Protein AF-A0A2G9UHE8-F1 (afdb_monomer)

Radius of gyration: 29.66 Å; Cα contacts (8 Å, |Δi|>4): 14; chains: 1; bounding box: 78×60×60 Å

Solvent-accessible surface area (backbone atoms only — not comparable to full-atom values): 7831 Å² total; per-residue (Å²): 132,55,73,68,54,53,52,51,51,51,50,52,55,50,51,55,51,51,54,52,62,67,70,52,88,79,79,58,67,70,57,56,49,51,52,53,50,48,56,50,63,73,47,44,82,74,34,47,89,79,67,44,60,98,42,69,87,73,35,92,83,46,79,76,80,72,72,77,72,83,84,81,82,96,82,82,78,79,73,81,81,73,81,83,82,82,79,79,64,69,71,69,57,61,69,74,75,73,68,82,60,76,82,65,67,76,77,73,80,83,82,90,81,134

pLDDT: mean 71.13, std 25.86, range [36.25, 98.31]

InterPro domains:
  IPR001770 G-protein, gamma subunit [PTHR13809] (2-65)
  IPR015898 G-protein, gamma subunit-like domain [PF00631] (6-64)
  IPR015898 G-protein, gamma subunit-like domain [PS50058] (4-65)
  IPR015898 G-protein, gamma subunit-like domain [SM00224] (8-70)
  IPR015898 G-protein, gamma subunit-like domain [SM01224] (5-80)
  IPR015898 G-protein, gamma subunit-like domain [cd00068] (8-65)
  IPR036284 G-protein gamma-like domain superfamily [G3DSA:4.10.260.10] (1-68)
  IPR036284 G-protein gamma-like domain superfamily [SSF48670] (5-64)

Foldseek 3Di:
DDPVVVVVVVVVVVVVVVVVVVPDDDDPPVVVVVVVVVVCVVCQVVPCVNVNDPDLVRPPPRPDPPPPPDDDDDPPDPPPPPDPPPDVPVPVVVVVVPDPDPVVVVPPPPDDDD

Nearest PDB structures (foldseek):
  3uzs-assembly1_G  TM=8.543E-01  e=5.813E-02  Bos taurus

Structure (mmCIF, N/CA/C/O backbone):
data_AF-A0A2G9UHE8-F1
#
_entry.id   AF-A0A2G9UHE8-F1
#
loop_
_atom_site.group_PDB
_atom_site.id
_atom_site.type_symbol
_atom_site.label_atom_id
_atom_site.label_alt_id
_atom_site.label_comp_id
_atom_site.label_asym_id
_atom_site.label_entity_id
_atom_site.label_seq_id
_atom_site.pdbx_PDB_ins_code
_atom_site.Cartn_x
_atom_site.Cartn_y
_atom_site.Cartn_z
_atom_site.occupancy
_atom_site.B_iso_or_equiv
_atom_site.auth_seq_id
_atom_site.auth_comp_id
_atom_site.auth_asym_id
_atom_site.auth_atom_id
_atom_site.pdbx_PDB_model_num
ATOM 1 N N . MET A 1 1 ? -8.698 20.147 37.692 1.00 59.88 1 MET A N 1
ATOM 2 C CA . MET A 1 1 ? -9.488 19.008 37.183 1.00 59.88 1 MET A CA 1
ATOM 3 C C . MET A 1 1 ? -9.025 17.755 37.891 1.00 59.88 1 MET A C 1
ATOM 5 O O . MET A 1 1 ? -7.822 17.536 37.972 1.00 59.88 1 MET A O 1
ATOM 9 N N . SER A 1 2 ? -9.951 16.981 38.446 1.00 85.00 2 SER A N 1
ATOM 10 C CA . SER A 1 2 ? -9.647 15.701 39.093 1.00 85.00 2 SER A CA 1
ATOM 11 C C . SER A 1 2 ? -9.113 14.696 38.064 1.00 85.00 2 SER A C 1
ATOM 13 O O . SER A 1 2 ? -9.520 14.719 36.902 1.00 85.00 2 SER A O 1
ATOM 15 N N . SER A 1 3 ? -8.234 13.779 38.480 1.00 89.94 3 SER A N 1
ATOM 16 C CA . SER A 1 3 ? -7.723 12.695 37.620 1.00 89.94 3 SER A CA 1
ATOM 17 C C . SER A 1 3 ? -8.863 11.904 36.953 1.00 89.94 3 SER A C 1
ATOM 19 O O . SER A 1 3 ? -8.795 11.556 35.773 1.00 89.94 3 SER 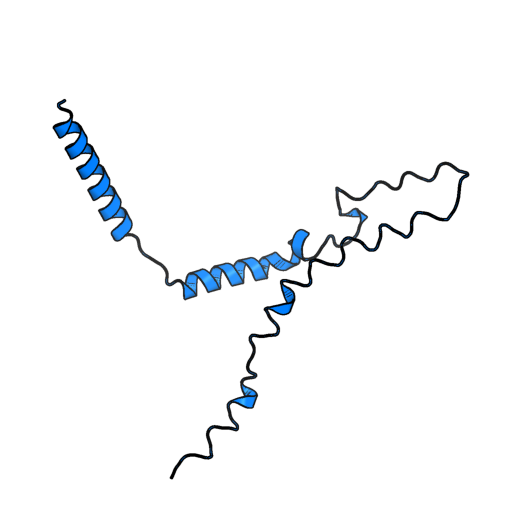A O 1
ATOM 21 N N . ARG A 1 4 ? -9.984 11.729 37.667 1.00 91.06 4 ARG A N 1
ATOM 22 C CA . ARG A 1 4 ? -11.203 11.108 37.133 1.00 91.06 4 ARG A CA 1
ATOM 23 C C . ARG A 1 4 ? -11.839 11.922 36.003 1.00 91.06 4 ARG A C 1
ATOM 25 O O . ARG A 1 4 ? -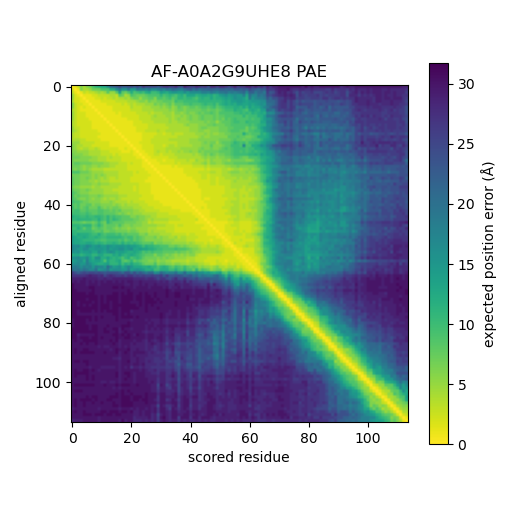12.315 11.343 35.033 1.00 91.06 4 ARG A O 1
ATOM 32 N N . GLU A 1 5 ? -11.846 13.249 36.104 1.00 92.06 5 GLU A N 1
ATOM 33 C CA . GLU A 1 5 ? -12.389 14.127 35.059 1.00 92.06 5 GLU A CA 1
ATOM 34 C C . GLU A 1 5 ? -11.532 14.062 33.794 1.00 92.06 5 GLU A C 1
ATOM 36 O O . GLU A 1 5 ? -12.072 13.961 32.696 1.00 92.06 5 GLU A O 1
ATOM 41 N N . GLN A 1 6 ? -10.204 14.035 33.938 1.00 93.62 6 GLN A N 1
ATOM 42 C CA . GLN A 1 6 ? -9.276 13.897 32.812 1.00 93.62 6 GLN A CA 1
ATOM 43 C C . GLN A 1 6 ? -9.462 12.561 32.080 1.00 93.62 6 GLN A C 1
ATOM 45 O O . GLN A 1 6 ? -9.556 12.542 30.853 1.00 93.62 6 GLN A O 1
ATOM 50 N N . AL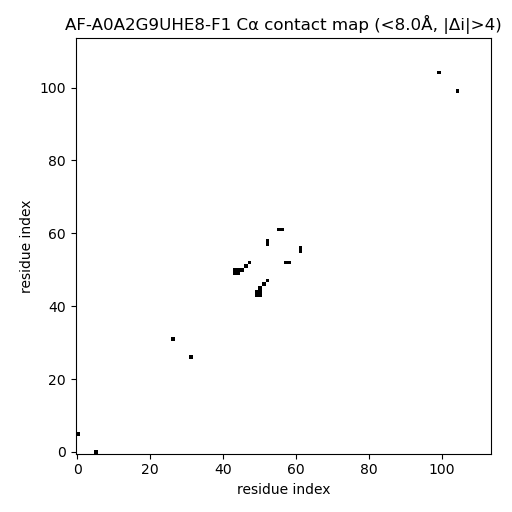A A 1 7 ? -9.600 11.456 32.821 1.00 95.06 7 ALA A N 1
ATOM 51 C CA . ALA A 1 7 ? -9.866 10.139 32.244 1.00 95.06 7 ALA A CA 1
ATOM 52 C C . ALA A 1 7 ? -11.188 10.106 31.454 1.00 95.06 7 ALA A C 1
ATOM 54 O O . ALA A 1 7 ? -11.243 9.577 30.343 1.00 95.06 7 ALA A O 1
ATOM 55 N N . VAL A 1 8 ? -12.245 10.730 31.986 1.00 96.19 8 VAL A N 1
ATOM 56 C CA . VAL A 1 8 ? -13.545 10.827 31.303 1.00 96.19 8 VAL A CA 1
ATOM 57 C C . VAL A 1 8 ? -13.448 11.660 30.024 1.00 96.19 8 VAL A C 1
ATOM 59 O O . VAL A 1 8 ? -14.019 11.275 29.003 1.00 96.19 8 VAL A O 1
ATOM 62 N N . GLN A 1 9 ? -12.725 12.783 30.043 1.00 96.06 9 GLN A N 1
ATOM 63 C CA . GLN A 1 9 ? -12.546 13.609 28.844 1.00 96.06 9 GLN A CA 1
ATOM 64 C C . GLN A 1 9 ? -11.751 12.881 27.759 1.00 96.06 9 GLN A C 1
ATOM 66 O O . GLN A 1 9 ? -12.125 12.923 26.586 1.00 96.06 9 GLN A O 1
ATOM 71 N N . GLN A 1 10 ? -10.709 12.147 28.147 1.00 95.94 10 GLN A N 1
ATOM 72 C CA . GLN A 1 10 ? -9.949 11.330 27.210 1.00 95.94 10 GLN A CA 1
ATOM 73 C C . GLN A 1 10 ? -10.819 10.230 26.585 1.00 95.94 10 GLN A C 1
ATOM 75 O O . GLN A 1 10 ? -10.800 10.054 25.368 1.00 95.94 10 GLN A O 1
ATOM 80 N N . ALA A 1 11 ? -11.636 9.542 27.388 1.00 96.94 11 ALA A N 1
ATOM 81 C CA . ALA A 1 11 ? -12.548 8.513 26.892 1.00 96.94 11 ALA A CA 1
ATOM 82 C C . ALA A 1 11 ? -13.564 9.075 25.885 1.00 96.94 11 ALA A C 1
ATOM 84 O O . ALA A 1 11 ? -13.786 8.476 24.833 1.00 96.94 11 ALA A O 1
ATOM 85 N N . LYS A 1 12 ? -14.136 10.256 26.157 1.00 97.56 12 LYS A N 1
ATOM 86 C CA . LYS A 1 12 ? -15.034 10.945 25.215 1.00 97.56 12 LYS A CA 1
ATOM 87 C C . LYS A 1 12 ? -14.338 11.240 23.889 1.00 97.56 12 LYS A C 1
ATOM 89 O O . LYS A 1 12 ? -14.889 10.933 22.837 1.00 97.56 12 LYS A O 1
ATOM 94 N N . LYS A 1 13 ? -13.111 11.769 23.934 1.00 97.62 13 LYS A N 1
ATOM 95 C CA . LYS A 1 13 ? -12.317 12.051 22.730 1.00 97.62 13 LYS A CA 1
ATOM 96 C C . LYS A 1 13 ? -12.077 10.788 21.897 1.00 97.62 13 LYS A C 1
ATOM 98 O O . LYS A 1 13 ? -12.239 10.823 20.681 1.00 97.62 13 LYS A O 1
ATOM 103 N N . THR A 1 14 ? -11.728 9.678 22.544 1.00 98.06 14 THR A N 1
ATOM 104 C CA . THR A 1 14 ? -11.540 8.388 21.866 1.00 98.06 14 THR A CA 1
ATOM 105 C C . THR A 1 14 ? -12.837 7.883 21.237 1.00 98.06 14 THR A C 1
ATOM 107 O O . THR A 1 14 ? -12.825 7.450 20.092 1.00 98.06 14 THR A O 1
ATOM 110 N N . ILE A 1 15 ? -13.972 7.979 21.935 1.00 98.19 15 ILE A N 1
ATOM 111 C CA . ILE A 1 15 ? -15.273 7.557 21.391 1.00 98.19 15 ILE A CA 1
ATOM 112 C C . ILE A 1 15 ? -15.621 8.340 20.124 1.00 98.19 15 ILE A C 1
ATOM 114 O O . ILE A 1 15 ? -16.044 7.740 19.135 1.00 98.19 15 ILE A O 1
ATOM 118 N N . GLU A 1 16 ? -15.432 9.659 20.135 1.00 97.88 16 GLU A N 1
ATOM 119 C CA . GLU A 1 16 ? -15.711 10.493 18.963 1.00 97.88 16 GLU A CA 1
ATOM 120 C C . GLU A 1 16 ? -14.804 10.139 17.776 1.00 97.88 16 GLU A C 1
ATOM 122 O O . GLU A 1 16 ? -15.285 10.015 16.649 1.00 97.88 16 GLU A O 1
ATOM 127 N N . GLN A 1 17 ? -13.519 9.865 18.020 1.00 98.19 17 GLN A N 1
ATOM 128 C CA . GLN A 1 17 ? -12.604 9.405 16.972 1.00 98.19 17 GLN A CA 1
ATOM 129 C C . GLN A 1 17 ? -13.018 8.035 16.402 1.00 98.19 17 GLN A C 1
ATOM 131 O O . GLN A 1 17 ? -13.120 7.892 15.183 1.00 98.19 17 GLN A O 1
ATOM 136 N N . LEU A 1 18 ? -13.360 7.060 17.249 1.00 98.25 18 LEU A N 1
ATOM 137 C CA . LEU A 1 18 ? -13.807 5.734 16.806 1.00 98.25 18 LEU A CA 1
ATOM 138 C C . LEU A 1 18 ? -15.123 5.791 16.019 1.00 98.25 18 LEU A C 1
ATOM 140 O O . LEU A 1 18 ? -15.310 5.042 15.059 1.00 98.25 18 LEU A O 1
ATOM 144 N N . ARG A 1 19 ? -16.044 6.686 16.397 1.00 98.12 19 ARG A N 1
ATOM 145 C CA . ARG A 1 19 ? -17.277 6.941 15.634 1.00 98.12 19 ARG A CA 1
ATOM 146 C C . ARG A 1 19 ? -16.959 7.461 14.234 1.00 98.12 19 ARG A C 1
ATOM 148 O O . ARG A 1 19 ? -17.568 6.993 13.272 1.00 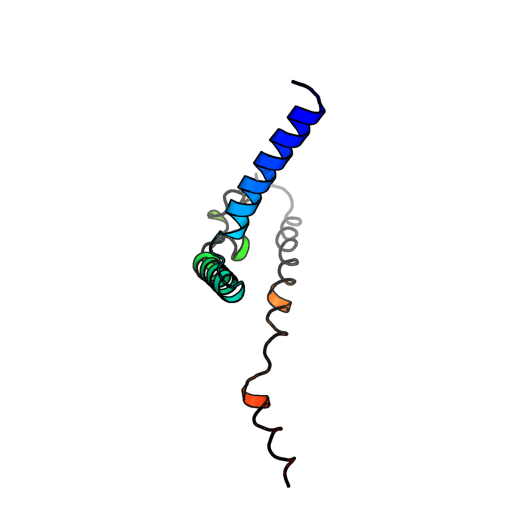98.12 19 ARG A O 1
ATOM 155 N N . GLY A 1 20 ? -15.986 8.365 14.117 1.00 97.56 20 GLY A N 1
ATOM 156 C CA . GLY A 1 20 ? -15.474 8.840 12.832 1.00 97.56 20 GLY A CA 1
ATOM 157 C C . GLY A 1 20 ? -14.902 7.708 11.974 1.00 97.56 20 GLY A C 1
ATOM 158 O O . GLY A 1 20 ? -15.344 7.508 10.843 1.00 97.56 20 GLY A O 1
ATOM 159 N N . GLU A 1 21 ? -13.987 6.908 12.525 1.00 97.12 21 GLU A N 1
ATOM 160 C CA . GLU A 1 21 ? -13.328 5.808 11.801 1.00 97.12 21 GLU A CA 1
ATOM 161 C C . GLU A 1 21 ? -14.282 4.683 11.396 1.00 97.12 21 GLU A C 1
ATOM 163 O O . GLU A 1 21 ? -14.171 4.089 10.316 1.00 97.12 21 GLU A O 1
ATOM 168 N N . ARG A 1 22 ? -15.270 4.384 12.245 1.00 97.00 22 ARG A N 1
ATOM 169 C CA . ARG A 1 22 ? -16.323 3.425 11.909 1.00 97.00 22 ARG A CA 1
ATOM 170 C C . ARG A 1 22 ? -17.057 3.858 10.641 1.00 97.00 22 ARG A C 1
ATOM 172 O O . ARG A 1 22 ? -17.264 3.023 9.760 1.00 97.00 22 ARG A O 1
ATOM 179 N N . ASN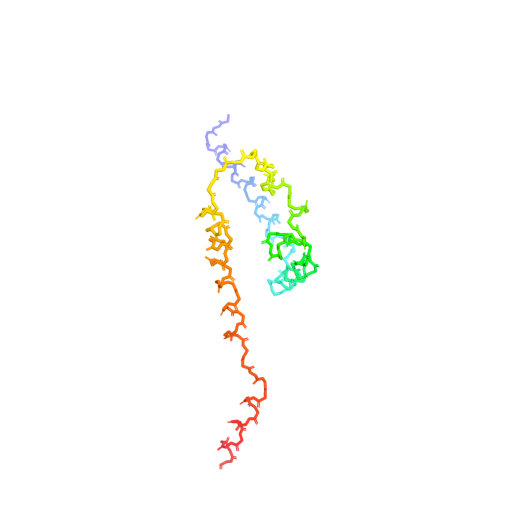 A 1 23 ? -17.408 5.140 10.550 1.00 96.88 23 ASN A N 1
ATOM 180 C CA . ASN A 1 23 ? -18.216 5.705 9.469 1.00 96.88 23 ASN A CA 1
ATOM 181 C C . ASN A 1 23 ? -17.425 5.978 8.178 1.00 96.88 23 ASN A C 1
ATOM 183 O O . ASN A 1 23 ? -18.008 6.403 7.181 1.00 96.88 23 ASN A O 1
ATOM 187 N N . MET A 1 24 ? -16.118 5.703 8.154 1.00 96.56 24 MET A N 1
ATOM 188 C CA . MET A 1 24 ? -15.327 5.788 6.929 1.00 96.56 24 MET A CA 1
ATOM 189 C C . MET A 1 24 ? -15.815 4.787 5.876 1.00 96.56 24 MET A C 1
ATOM 191 O O . MET A 1 24 ? -16.019 3.598 6.147 1.00 96.56 24 MET A O 1
ATOM 195 N N . ARG A 1 25 ? -15.943 5.263 4.634 1.00 96.62 25 ARG A N 1
ATOM 196 C CA . AR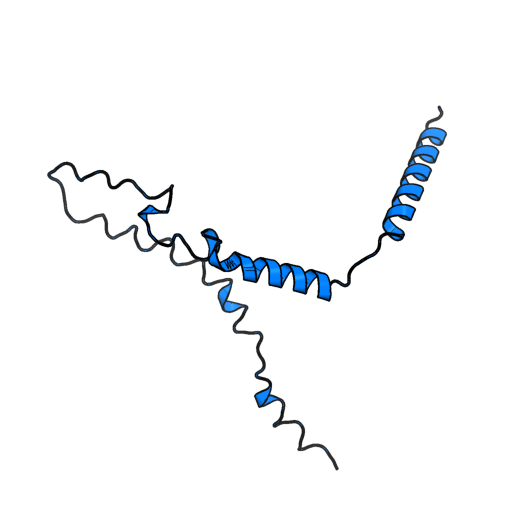G A 1 25 ? -16.230 4.408 3.480 1.00 96.62 25 ARG A CA 1
ATOM 197 C C . ARG A 1 25 ? -15.017 3.526 3.195 1.00 96.62 25 ARG A C 1
ATOM 199 O O . ARG A 1 25 ? -13.924 4.031 2.965 1.00 96.62 25 ARG A O 1
ATOM 206 N N . ARG A 1 26 ? -15.223 2.210 3.205 1.00 96.38 26 ARG A N 1
ATOM 207 C CA . ARG A 1 26 ? -14.188 1.213 2.902 1.00 96.38 26 ARG A CA 1
ATOM 208 C C . ARG A 1 26 ? -14.325 0.759 1.454 1.00 96.38 26 ARG A C 1
ATOM 210 O O . ARG A 1 26 ? -15.441 0.581 0.969 1.00 96.38 26 ARG A O 1
ATOM 217 N N . THR A 1 27 ? -13.200 0.552 0.786 1.00 97.12 27 THR A N 1
ATOM 218 C CA . THR A 1 27 ? -13.146 -0.163 -0.491 1.00 97.12 27 THR A CA 1
ATOM 219 C C . THR A 1 27 ? -12.928 -1.654 -0.225 1.00 97.12 27 THR A C 1
ATOM 221 O O . THR A 1 27 ? -12.268 -2.014 0.757 1.00 97.12 27 THR A O 1
ATOM 224 N N . PRO A 1 28 ? -13.495 -2.553 -1.048 1.00 98.19 28 PRO A N 1
ATOM 225 C CA . PRO A 1 28 ? -13.232 -3.975 -0.904 1.00 98.19 28 PRO A CA 1
ATOM 226 C C . PRO A 1 28 ? -11.755 -4.254 -1.184 1.00 98.19 28 PRO A C 1
ATOM 228 O O . PRO A 1 28 ? -11.169 -3.691 -2.109 1.00 98.19 28 PRO A O 1
ATOM 231 N N . VAL A 1 29 ? -11.166 -5.162 -0.403 1.00 98.06 29 VAL A N 1
ATOM 232 C CA . VAL A 1 29 ? -9.741 -5.507 -0.520 1.00 98.06 29 VAL A CA 1
ATOM 233 C C . VAL A 1 29 ? -9.393 -5.985 -1.928 1.00 98.06 29 VAL A C 1
ATOM 235 O O . VAL A 1 29 ? -8.329 -5.648 -2.431 1.00 98.06 29 VAL A O 1
ATOM 238 N N . SER A 1 30 ? -10.302 -6.701 -2.595 1.00 98.25 30 SER A N 1
ATOM 239 C CA . SER A 1 30 ? -10.122 -7.141 -3.981 1.00 98.25 30 SER A CA 1
ATOM 240 C C . SER A 1 30 ? -9.928 -5.979 -4.959 1.00 98.25 30 SER A C 1
ATOM 242 O O . SER A 1 30 ? -9.045 -6.056 -5.809 1.00 98.25 30 SER A O 1
ATOM 244 N N . ALA A 1 31 ? -10.700 -4.895 -4.824 1.00 98.19 31 ALA A N 1
ATOM 245 C CA . ALA A 1 31 ? -10.552 -3.714 -5.675 1.00 98.19 31 ALA A CA 1
ATOM 246 C C . ALA A 1 31 ? -9.252 -2.968 -5.360 1.00 98.19 31 ALA A C 1
ATOM 248 O O . ALA A 1 31 ? -8.472 -2.695 -6.267 1.00 98.19 31 ALA A O 1
ATOM 249 N N . SER A 1 32 ? -8.967 -2.729 -4.075 1.00 98.19 32 SER A N 1
ATOM 250 C CA . SER A 1 32 ? -7.719 -2.075 -3.662 1.00 98.19 32 SER A CA 1
ATOM 251 C C . SER A 1 32 ? -6.484 -2.856 -4.127 1.00 98.19 32 SER A C 1
ATOM 253 O O . SER A 1 32 ? -5.513 -2.265 -4.588 1.00 98.19 32 SER A O 1
ATOM 255 N N . ALA A 1 33 ? -6.517 -4.189 -4.050 1.00 98.31 33 ALA A N 1
ATOM 256 C CA . ALA A 1 33 ? -5.436 -5.040 -4.537 1.00 98.31 33 ALA A CA 1
ATOM 257 C C . ALA A 1 33 ? -5.276 -4.944 -6.060 1.00 98.31 33 ALA A C 1
ATOM 259 O O . ALA A 1 33 ? -4.152 -4.834 -6.542 1.00 98.31 33 ALA A O 1
ATOM 260 N N . ALA A 1 34 ? -6.379 -4.939 -6.815 1.00 98.25 34 ALA A N 1
ATOM 261 C CA . ALA A 1 34 ? -6.339 -4.772 -8.266 1.00 98.25 34 ALA A CA 1
ATOM 262 C C . ALA A 1 34 ? -5.737 -3.418 -8.675 1.00 98.25 34 ALA A C 1
ATOM 264 O O . ALA A 1 34 ? -4.929 -3.366 -9.600 1.00 98.25 34 ALA A O 1
ATOM 265 N N . ASP A 1 35 ? -6.072 -2.340 -7.962 1.00 98.25 35 ASP A N 1
ATOM 266 C CA . ASP A 1 35 ? -5.509 -1.012 -8.216 1.00 98.25 35 ASP A CA 1
ATOM 267 C C . ASP A 1 35 ? -4.001 -0.957 -7.931 1.00 98.25 35 ASP A C 1
ATOM 269 O O . ASP A 1 35 ? -3.246 -0.420 -8.741 1.00 98.25 35 ASP A O 1
ATOM 273 N N . LEU A 1 36 ? -3.544 -1.561 -6.828 1.00 98.19 36 LEU A N 1
ATOM 274 C CA . LEU A 1 36 ? -2.116 -1.652 -6.499 1.00 98.19 36 LEU A CA 1
ATOM 275 C C . LEU A 1 36 ? -1.342 -2.492 -7.526 1.00 98.19 36 LEU A C 1
ATOM 277 O O . LEU A 1 36 ? -0.249 -2.112 -7.948 1.00 98.19 36 LEU A O 1
ATOM 281 N N . ILE A 1 37 ? -1.912 -3.618 -7.962 1.00 97.81 37 ILE A N 1
ATOM 282 C CA . ILE A 1 37 ? -1.317 -4.455 -9.009 1.00 97.81 37 ILE A CA 1
ATOM 283 C C . ILE A 1 37 ? -1.210 -3.664 -10.312 1.00 97.81 37 ILE A C 1
ATOM 285 O O . ILE A 1 37 ? -0.134 -3.631 -10.900 1.00 97.81 37 ILE A O 1
ATOM 289 N N . ARG A 1 38 ? -2.279 -2.978 -10.734 1.00 98.25 38 ARG A N 1
ATOM 290 C CA . ARG A 1 38 ? -2.262 -2.157 -11.952 1.00 98.25 38 ARG A CA 1
ATOM 291 C C . ARG A 1 38 ? -1.169 -1.092 -11.879 1.00 98.25 38 ARG A C 1
ATOM 293 O O . ARG A 1 38 ? -0.318 -1.033 -12.756 1.00 98.25 38 ARG A O 1
ATOM 300 N N . PHE A 1 39 ? -1.131 -0.328 -10.787 1.00 98.19 39 PHE A N 1
ATOM 301 C CA . PHE A 1 39 ? -0.132 0.722 -10.586 1.00 98.19 39 PHE A CA 1
ATOM 302 C C . PHE A 1 39 ? 1.309 0.199 -10.680 1.00 98.19 39 PHE A C 1
ATOM 304 O O . PHE A 1 39 ? 2.156 0.795 -11.342 1.00 98.19 39 PHE A O 1
ATOM 311 N N . THR A 1 40 ? 1.591 -0.937 -10.036 1.00 97.19 40 THR A N 1
ATOM 312 C CA . THR A 1 40 ? 2.932 -1.538 -10.080 1.00 97.19 40 THR A CA 1
ATOM 313 C C . THR A 1 40 ? 3.282 -2.088 -11.463 1.00 97.19 40 THR A C 1
ATOM 315 O O . THR A 1 40 ? 4.423 -1.945 -11.888 1.00 97.19 40 THR A O 1
ATOM 318 N N . GLN A 1 41 ? 2.322 -2.661 -12.193 1.00 97.06 41 GLN A N 1
ATOM 319 C CA . GLN A 1 41 ? 2.526 -3.145 -13.564 1.00 97.06 41 GLN A CA 1
ATOM 320 C C . GLN A 1 41 ? 2.811 -2.009 -14.551 1.00 97.06 41 GLN A C 1
ATOM 322 O O . GLN A 1 41 ? 3.684 -2.160 -15.407 1.00 97.06 41 GLN A O 1
ATOM 327 N N . ASP A 1 42 ? 2.117 -0.880 -14.407 1.00 97.38 42 ASP A N 1
ATOM 328 C CA . ASP A 1 42 ? 2.292 0.289 -15.271 1.00 97.38 42 ASP A CA 1
ATOM 329 C C . ASP A 1 42 ? 3.708 0.877 -15.130 1.00 97.38 42 ASP A C 1
ATOM 331 O O . ASP A 1 42 ? 4.352 1.196 -16.128 1.00 97.38 42 ASP A O 1
ATOM 335 N N . LEU A 1 43 ? 4.234 0.943 -13.902 1.00 96.50 43 LEU A N 1
ATOM 336 C CA . LEU A 1 43 ? 5.547 1.535 -13.609 1.00 96.50 43 LEU A CA 1
ATOM 337 C C . LEU A 1 43 ? 6.711 0.536 -13.612 1.00 96.50 43 LEU A C 1
ATOM 339 O O . LEU A 1 43 ? 7.874 0.940 -13.598 1.00 96.50 43 LEU A O 1
ATOM 343 N N . GLN A 1 44 ? 6.437 -0.769 -13.662 1.00 95.12 44 GLN A N 1
ATOM 344 C CA . GLN A 1 44 ? 7.454 -1.818 -13.536 1.00 95.12 44 GLN A CA 1
ATOM 345 C C . GLN A 1 44 ? 8.610 -1.667 -14.536 1.00 95.12 44 GLN A C 1
ATOM 347 O O . GLN A 1 44 ? 9.747 -1.998 -14.208 1.00 95.12 44 GLN A O 1
ATOM 352 N N . ARG A 1 45 ? 8.345 -1.192 -15.759 1.00 91.62 45 ARG A N 1
ATOM 353 C CA . ARG A 1 45 ? 9.381 -1.043 -16.799 1.00 91.62 45 ARG A CA 1
ATOM 354 C C . ARG A 1 45 ? 10.326 0.131 -16.553 1.00 91.62 45 ARG A C 1
ATOM 356 O O . ARG A 1 45 ? 11.430 0.129 -17.085 1.00 91.62 45 ARG A O 1
ATOM 363 N N . GLU A 1 46 ? 9.880 1.117 -15.787 1.00 93.25 46 GLU A N 1
ATOM 364 C CA . GLU A 1 46 ? 10.637 2.327 -15.461 1.00 93.25 46 GLU A CA 1
ATOM 365 C C . GLU A 1 46 ? 11.423 2.167 -14.152 1.00 93.25 46 GLU A C 1
ATOM 367 O O . GLU A 1 46 ? 12.374 2.906 -13.894 1.00 93.25 46 GLU A O 1
ATOM 372 N N . ASP A 1 47 ? 11.068 1.166 -13.342 1.00 94.19 47 ASP A N 1
ATOM 373 C CA . ASP A 1 47 ? 11.787 0.824 -12.124 1.00 94.19 47 ASP A CA 1
ATOM 374 C C . ASP A 1 47 ? 13.147 0.182 -12.453 1.00 94.19 47 ASP A C 1
ATOM 376 O O . ASP A 1 47 ? 13.265 -1.000 -12.798 1.00 94.19 47 ASP A O 1
ATOM 380 N N . VAL A 1 48 ? 14.201 0.986 -12.317 1.00 92.75 48 VAL A N 1
ATOM 381 C CA . VAL A 1 48 ? 15.598 0.587 -12.542 1.00 92.75 48 VAL A CA 1
ATOM 382 C C . VAL A 1 48 ? 16.120 -0.407 -11.505 1.00 92.75 48 VAL A C 1
ATOM 384 O O . VAL A 1 48 ? 17.121 -1.076 -11.762 1.00 92.75 48 VAL A O 1
ATOM 387 N N . LEU A 1 49 ? 15.475 -0.526 -10.341 1.00 92.38 49 LEU A N 1
ATOM 388 C CA . LEU A 1 49 ? 15.823 -1.536 -9.340 1.00 92.38 49 LEU A CA 1
ATOM 389 C C . LEU A 1 49 ? 15.220 -2.896 -9.693 1.00 92.38 49 LEU A C 1
ATOM 391 O O . LEU A 1 49 ? 15.774 -3.927 -9.313 1.00 92.38 49 LEU A O 1
ATOM 395 N N . LEU A 1 50 ? 14.126 -2.899 -10.454 1.00 91.06 50 LEU A N 1
ATOM 396 C CA . LEU A 1 50 ? 13.469 -4.109 -10.929 1.00 91.06 50 LEU A CA 1
ATOM 397 C C . LEU A 1 50 ? 14.018 -4.588 -12.281 1.00 91.06 50 LEU A C 1
ATOM 399 O O . LEU A 1 50 ? 14.286 -5.776 -12.454 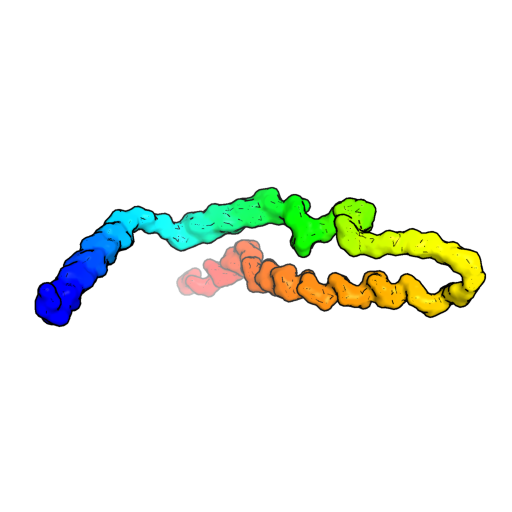1.00 91.06 50 LEU A O 1
ATOM 403 N N . THR A 1 51 ? 14.192 -3.678 -13.240 1.00 91.94 51 THR A N 1
ATOM 404 C CA . THR A 1 51 ? 14.628 -3.997 -14.615 1.00 91.94 51 THR A CA 1
ATOM 405 C C . THR A 1 51 ? 16.127 -3.828 -14.848 1.00 91.94 51 THR A C 1
ATOM 407 O O . THR A 1 51 ? 16.669 -4.385 -15.804 1.00 91.94 51 THR A O 1
ATOM 410 N N . GLY A 1 52 ? 16.817 -3.115 -13.957 1.00 89.62 52 GLY A N 1
ATOM 411 C CA . GLY A 1 52 ? 18.202 -2.704 -14.149 1.00 89.62 52 GLY A CA 1
ATOM 412 C C . GLY A 1 52 ? 18.330 -1.441 -15.004 1.00 89.62 52 GLY A C 1
ATOM 413 O O . GLY A 1 52 ? 17.405 -1.004 -15.683 1.00 89.62 52 GLY A O 1
ATOM 414 N N . PHE A 1 53 ? 19.518 -0.835 -14.987 1.00 90.31 53 PHE A N 1
ATOM 415 C CA . PHE A 1 53 ? 19.804 0.294 -15.872 1.00 90.31 53 PHE A CA 1
ATOM 416 C C . PHE A 1 53 ? 19.885 -0.181 -17.334 1.00 90.31 53 PHE A C 1
ATOM 418 O O . PHE A 1 53 ? 20.570 -1.172 -17.596 1.00 90.31 53 PHE A O 1
ATOM 425 N N . PRO A 1 54 ? 19.297 0.548 -18.305 1.00 87.69 54 PRO A N 1
ATOM 426 C CA . PRO A 1 54 ? 19.342 0.170 -19.723 1.00 87.69 54 PRO A CA 1
ATOM 427 C C . PRO A 1 54 ? 20.759 0.023 -20.290 1.00 87.69 54 PRO A C 1
ATOM 429 O O . PRO A 1 54 ? 20.993 -0.718 -21.241 1.00 87.69 54 PRO A O 1
ATOM 432 N N . ASN A 1 55 ? 21.722 0.750 -19.724 1.00 86.50 55 ASN A N 1
ATOM 433 C CA . ASN A 1 55 ? 23.137 0.555 -19.992 1.00 86.50 55 ASN A CA 1
ATOM 434 C C . ASN A 1 55 ? 23.969 0.959 -18.766 1.00 86.50 55 ASN A C 1
ATOM 436 O O . ASN A 1 55 ? 23.530 1.760 -17.939 1.00 86.50 55 ASN A O 1
ATOM 440 N N . ASP A 1 56 ? 25.206 0.461 -18.688 1.00 83.06 56 ASP A N 1
ATOM 441 C CA . ASP A 1 56 ? 26.101 0.763 -17.567 1.00 83.06 56 ASP A CA 1
ATOM 442 C C . ASP A 1 56 ? 26.357 2.266 -17.393 1.00 83.06 56 ASP A C 1
ATOM 444 O O . ASP A 1 56 ? 26.539 2.719 -16.270 1.00 83.06 56 ASP A O 1
ATOM 448 N N . LYS A 1 57 ? 26.394 3.050 -18.482 1.00 84.44 57 LYS A N 1
ATOM 449 C CA . LYS A 1 57 ? 26.678 4.497 -18.436 1.00 84.44 57 LYS A CA 1
ATOM 450 C C . LYS A 1 57 ? 25.544 5.301 -17.789 1.00 84.44 57 LYS A C 1
ATOM 452 O O . LYS A 1 57 ? 25.814 6.377 -17.270 1.00 84.44 57 LYS A O 1
ATOM 457 N N . MET A 1 58 ? 24.315 4.785 -17.812 1.00 87.12 58 MET A N 1
ATOM 458 C CA . MET A 1 58 ? 23.143 5.396 -17.179 1.00 87.12 58 MET A CA 1
ATOM 459 C C . MET A 1 58 ? 23.072 5.111 -15.679 1.00 87.12 58 MET A C 1
ATOM 461 O O . MET A 1 58 ? 22.308 5.771 -14.986 1.00 87.12 58 MET A O 1
ATOM 465 N N . ASN A 1 59 ? 23.857 4.156 -15.168 1.00 91.00 59 ASN A N 1
ATOM 466 C CA . ASN A 1 59 ? 23.968 3.914 -13.736 1.00 91.00 59 ASN A CA 1
ATOM 467 C C . ASN A 1 59 ? 24.853 5.000 -13.088 1.00 91.00 59 ASN A C 1
ATOM 469 O O . ASN A 1 59 ? 26.068 4.992 -13.316 1.00 91.00 59 ASN A O 1
ATOM 473 N N . PRO A 1 60 ? 24.312 5.886 -12.227 1.00 90.25 60 PRO A N 1
ATOM 474 C CA . PRO A 1 60 ? 25.106 6.920 -11.553 1.00 90.25 60 PRO A CA 1
ATOM 475 C C . PRO A 1 60 ? 26.207 6.338 -10.656 1.00 90.25 60 PRO A C 1
ATOM 477 O O . PRO A 1 60 ? 27.222 6.983 -10.404 1.00 90.25 60 PRO A O 1
ATOM 480 N N . TYR A 1 61 ? 26.023 5.095 -10.205 1.00 88.38 61 TYR A N 1
ATOM 481 C CA . TYR A 1 61 ? 26.951 4.349 -9.359 1.00 88.38 61 TYR A CA 1
ATOM 482 C C . TYR A 1 61 ? 27.860 3.407 -10.158 1.00 88.38 61 TYR A C 1
ATOM 484 O O . TYR A 1 61 ? 28.484 2.507 -9.589 1.00 88.38 61 TYR A O 1
ATOM 492 N N . ARG A 1 62 ? 27.945 3.573 -11.484 1.00 85.56 62 ARG A N 1
ATOM 493 C CA . ARG A 1 62 ? 28.892 2.817 -12.304 1.00 85.56 62 ARG A CA 1
ATOM 494 C C . ARG A 1 62 ? 30.322 3.120 -11.841 1.00 85.56 62 ARG A C 1
ATOM 496 O O . ARG A 1 62 ? 30.691 4.294 -11.754 1.00 85.56 62 ARG A O 1
ATOM 503 N N . PRO A 1 63 ? 31.176 2.099 -11.639 1.00 81.56 63 PRO A N 1
ATOM 504 C CA . PRO A 1 63 ? 32.597 2.327 -11.441 1.00 81.56 63 PRO A CA 1
ATOM 505 C C . PRO A 1 63 ? 33.150 3.169 -12.595 1.00 81.56 63 PRO A C 1
ATOM 507 O O . PRO A 1 63 ? 32.997 2.821 -13.774 1.00 81.56 63 PRO A O 1
ATOM 510 N N . LYS A 1 64 ? 33.794 4.295 -12.273 1.00 74.56 64 LYS A N 1
ATOM 511 C CA . LYS A 1 64 ? 34.593 5.019 -13.261 1.00 74.56 64 LYS A CA 1
ATOM 512 C C . LYS A 1 64 ? 35.686 4.046 -13.683 1.00 74.56 64 LYS A C 1
ATOM 514 O O . LYS A 1 64 ? 36.392 3.517 -12.827 1.00 74.56 64 LYS A O 1
ATOM 519 N N . SER A 1 65 ? 35.807 3.762 -14.980 1.00 60.78 65 SER A N 1
ATOM 520 C CA . SER A 1 65 ? 36.996 3.064 -15.455 1.00 60.78 65 SER A CA 1
ATOM 521 C C . SER A 1 65 ? 38.150 4.013 -15.179 1.00 60.78 65 SER A C 1
ATOM 523 O O . SER A 1 65 ? 38.364 4.962 -15.933 1.00 60.78 65 SER A O 1
ATOM 525 N N . HIS A 1 66 ? 38.839 3.817 -14.058 1.00 52.72 66 HIS A N 1
ATOM 526 C CA . HIS A 1 66 ? 40.167 4.356 -13.886 1.00 52.72 66 HIS A CA 1
ATOM 527 C C . HIS A 1 66 ? 40.939 3.798 -15.072 1.00 52.72 66 HIS A C 1
ATOM 529 O O . HIS A 1 66 ? 41.164 2.592 -15.166 1.00 52.72 66 HIS A O 1
ATOM 535 N N . PHE A 1 67 ? 41.179 4.663 -16.056 1.00 45.34 67 PHE A N 1
ATOM 536 C CA . PHE A 1 67 ? 42.029 4.377 -17.193 1.00 45.34 67 PHE A CA 1
ATOM 537 C C . PHE A 1 67 ? 43.272 3.714 -16.605 1.00 45.34 67 PHE A C 1
ATOM 539 O O . PHE A 1 67 ? 43.911 4.309 -15.732 1.00 45.34 67 PHE A O 1
ATOM 546 N N . LYS A 1 68 ? 43.527 2.450 -16.969 1.00 41.00 68 LYS A N 1
ATOM 547 C CA . LYS A 1 68 ? 44.720 1.731 -16.526 1.00 41.00 68 LYS A CA 1
ATOM 548 C C . LYS A 1 68 ? 45.902 2.656 -16.814 1.00 41.00 68 LYS A C 1
ATOM 550 O O . LYS A 1 68 ? 46.206 2.902 -17.979 1.00 41.00 68 LYS A O 1
ATOM 555 N N . LYS A 1 69 ? 46.534 3.210 -15.774 1.00 37.25 69 LYS A N 1
ATOM 556 C CA . LYS A 1 69 ? 47.887 3.740 -15.926 1.00 37.25 69 LYS A CA 1
ATOM 557 C C . LYS A 1 69 ? 48.738 2.552 -16.361 1.00 37.25 69 LYS A C 1
ATOM 559 O O . LYS A 1 69 ? 48.619 1.463 -15.805 1.00 37.25 69 LYS A O 1
ATOM 564 N N . ASN A 1 70 ? 49.470 2.771 -17.440 1.00 41.72 70 ASN A N 1
ATOM 565 C CA . ASN A 1 70 ? 50.252 1.783 -18.164 1.00 41.72 70 ASN A CA 1
ATOM 566 C C . ASN A 1 70 ? 51.093 0.897 -17.230 1.00 41.72 70 ASN A C 1
ATOM 568 O O . ASN A 1 70 ? 51.776 1.413 -16.350 1.00 41.72 70 ASN A O 1
ATOM 572 N N . GLY A 1 71 ? 51.084 -0.412 -17.502 1.00 44.50 71 GLY A N 1
ATOM 573 C CA . GLY A 1 71 ? 52.042 -1.386 -16.970 1.00 44.50 71 GLY A CA 1
ATOM 574 C C . GLY A 1 71 ? 51.615 -2.070 -15.670 1.00 44.50 71 GLY A C 1
ATOM 575 O O . GLY A 1 71 ? 51.803 -1.525 -14.591 1.00 44.50 71 GLY A O 1
ATOM 576 N N . GLY A 1 72 ? 51.097 -3.298 -15.766 1.00 39.97 72 GLY A N 1
ATO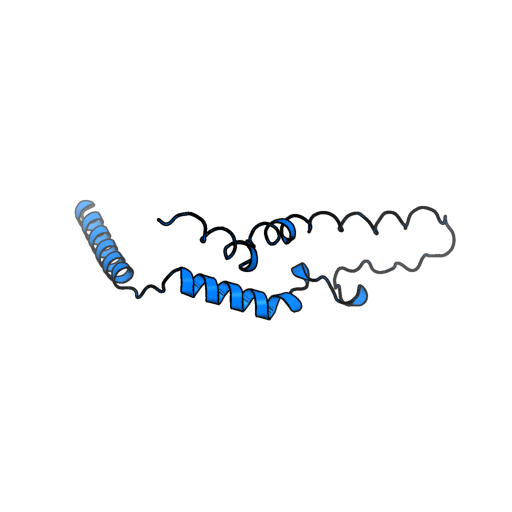M 577 C CA . GLY A 1 72 ? 50.907 -4.161 -14.596 1.00 39.97 72 GLY A CA 1
ATOM 578 C C . GLY A 1 72 ? 49.729 -5.122 -14.717 1.00 39.97 72 GLY A C 1
ATOM 579 O O . GLY A 1 72 ? 48.593 -4.735 -14.479 1.00 39.97 72 GLY A O 1
ATOM 580 N N . ASP A 1 73 ? 50.056 -6.354 -15.101 1.00 39.38 73 ASP A N 1
ATOM 581 C CA . ASP A 1 73 ? 49.333 -7.627 -14.967 1.00 39.38 73 ASP A CA 1
ATOM 582 C C . ASP A 1 73 ? 47.857 -7.748 -15.430 1.00 39.38 73 ASP A C 1
ATOM 584 O O . ASP A 1 73 ? 46.925 -7.069 -14.997 1.00 39.38 73 ASP A O 1
ATOM 588 N N . SER A 1 74 ? 47.629 -8.699 -16.335 1.00 44.47 74 SER A N 1
ATOM 589 C CA . SER A 1 74 ? 46.373 -8.912 -17.067 1.00 44.47 74 SER A CA 1
ATOM 590 C C . SER A 1 74 ? 45.485 -10.011 -16.466 1.00 44.47 74 SER A C 1
ATOM 592 O O . SER A 1 74 ? 44.770 -10.675 -17.214 1.00 44.47 74 SER A O 1
ATOM 594 N N . ARG A 1 75 ? 45.489 -10.239 -15.143 1.00 47.22 75 ARG A N 1
ATOM 595 C CA . ARG A 1 75 ? 44.823 -11.428 -14.564 1.00 47.22 75 ARG A CA 1
ATOM 596 C C . ARG A 1 75 ? 43.790 -11.243 -13.442 1.00 47.22 75 ARG A C 1
ATOM 598 O O . ARG A 1 75 ? 43.349 -12.252 -12.912 1.00 47.22 75 ARG A O 1
ATOM 605 N N . GLU A 1 76 ? 43.285 -10.039 -13.145 1.00 44.69 76 GLU A N 1
ATOM 606 C CA . GLU A 1 76 ? 42.318 -9.881 -12.025 1.00 44.69 76 GLU A CA 1
ATOM 607 C C . GLU A 1 76 ? 41.084 -8.976 -12.248 1.00 44.69 76 GLU A C 1
ATOM 609 O O . GLU A 1 76 ? 40.561 -8.387 -11.308 1.00 44.69 76 GLU A O 1
ATOM 614 N N . LEU A 1 77 ? 40.525 -8.866 -13.461 1.00 43.81 77 LEU A N 1
ATOM 615 C CA . LEU A 1 77 ? 39.306 -8.042 -13.663 1.00 43.81 77 LEU A CA 1
ATOM 616 C C . LEU A 1 77 ? 38.100 -8.752 -14.293 1.00 43.81 77 LEU A C 1
ATOM 618 O O . LEU A 1 77 ? 37.088 -8.115 -14.572 1.00 43.81 77 LEU A O 1
ATOM 622 N N . THR A 1 78 ? 38.134 -10.076 -14.432 1.00 41.31 78 THR A N 1
ATOM 623 C CA . THR A 1 78 ? 36.963 -10.882 -14.833 1.00 41.31 78 THR A CA 1
ATOM 624 C C . THR A 1 78 ? 36.096 -11.346 -13.653 1.00 41.31 78 THR A C 1
ATOM 626 O O . THR A 1 78 ? 34.998 -11.852 -13.869 1.00 41.31 78 THR A O 1
ATOM 629 N N . SER A 1 79 ? 36.523 -11.124 -12.402 1.00 38.50 79 SER A N 1
ATOM 630 C CA . SER A 1 79 ? 35.845 -11.652 -11.199 1.00 38.50 79 SER A CA 1
ATOM 631 C C . SER A 1 79 ? 34.626 -10.832 -10.729 1.00 38.50 79 SER A C 1
ATOM 633 O O . SER A 1 79 ? 33.722 -11.360 -10.082 1.00 38.50 79 SER A O 1
ATOM 635 N N . TYR A 1 80 ? 34.515 -9.554 -11.110 1.00 39.22 80 TYR A N 1
ATOM 636 C CA . TYR A 1 80 ? 33.423 -8.677 -10.647 1.00 39.22 80 TYR A CA 1
ATOM 637 C C . TYR A 1 80 ? 32.207 -8.604 -11.582 1.00 39.22 80 TYR A C 1
ATOM 639 O O . TYR A 1 80 ? 31.291 -7.824 -11.333 1.00 39.22 80 TYR A O 1
ATOM 647 N N . ARG A 1 81 ? 32.153 -9.428 -12.637 1.00 42.62 81 ARG A N 1
ATOM 648 C CA . ARG A 1 81 ? 30.975 -9.515 -13.520 1.00 42.62 81 ARG A CA 1
ATOM 649 C C . ARG A 1 81 ? 29.932 -10.535 -13.041 1.00 42.62 81 ARG A C 1
ATOM 651 O O . ARG A 1 81 ? 28.840 -10.569 -13.590 1.00 42.62 81 ARG A O 1
ATOM 658 N N . ASN A 1 82 ? 30.228 -11.339 -12.013 1.00 38.19 82 ASN A N 1
ATOM 659 C CA . ASN A 1 82 ? 29.397 -12.499 -11.672 1.00 38.19 82 ASN A CA 1
ATOM 660 C C . ASN A 1 82 ? 29.120 -12.681 -10.167 1.00 38.19 82 ASN A C 1
ATOM 662 O O . ASN A 1 82 ? 29.234 -13.784 -9.643 1.00 38.19 82 ASN A O 1
ATOM 666 N N . LYS A 1 83 ? 28.785 -11.599 -9.447 1.00 40.69 83 LYS A N 1
ATOM 667 C CA . LYS A 1 83 ? 28.357 -11.682 -8.029 1.00 40.69 83 LYS A CA 1
ATOM 668 C C . LYS A 1 83 ? 27.080 -10.903 -7.683 1.00 40.69 83 LYS A C 1
ATOM 670 O O . LYS A 1 83 ? 26.745 -10.784 -6.514 1.00 40.69 83 LYS A O 1
ATOM 675 N N . ARG A 1 84 ? 26.346 -10.381 -8.673 1.00 41.31 84 ARG A N 1
ATOM 676 C CA . ARG A 1 84 ? 25.026 -9.744 -8.454 1.00 41.31 84 ARG A CA 1
ATOM 677 C C . ARG A 1 84 ? 23.901 -10.322 -9.317 1.00 41.31 84 ARG A C 1
ATOM 679 O O . ARG A 1 84 ? 22.818 -9.761 -9.375 1.00 41.31 84 ARG A O 1
ATOM 686 N N . THR A 1 85 ? 24.148 -11.459 -9.962 1.00 45.62 85 THR A N 1
ATOM 687 C CA . THR A 1 85 ? 23.180 -12.162 -10.820 1.00 45.62 85 THR A CA 1
ATOM 688 C C . THR A 1 85 ? 22.379 -13.245 -10.093 1.00 45.62 85 THR A C 1
ATOM 690 O O . THR A 1 85 ? 21.516 -13.863 -10.702 1.00 45.62 85 THR A O 1
ATOM 693 N N . PHE A 1 86 ? 22.615 -13.479 -8.802 1.00 39.97 86 PHE A N 1
ATOM 694 C CA . PHE A 1 86 ? 21.899 -14.497 -8.032 1.00 39.97 86 PHE A CA 1
ATOM 695 C C . PHE A 1 86 ? 21.428 -13.911 -6.710 1.00 39.97 86 PHE A C 1
ATOM 697 O O . PHE A 1 86 ? 22.097 -14.078 -5.707 1.00 39.97 86 PHE A O 1
ATOM 704 N N . GLU A 1 87 ? 20.327 -13.163 -6.764 1.00 37.91 87 GLU A N 1
ATOM 705 C CA . GLU A 1 87 ? 19.247 -13.111 -5.753 1.00 37.91 87 GLU A CA 1
ATOM 706 C C . GLU A 1 87 ? 17.973 -12.478 -6.370 1.00 37.91 87 GLU A C 1
ATOM 708 O O . GLU A 1 87 ? 17.100 -11.970 -5.681 1.00 37.91 87 GLU A O 1
ATOM 713 N N . VAL A 1 88 ? 17.807 -12.550 -7.702 1.00 43.94 88 VAL A N 1
ATOM 714 C CA . VAL A 1 88 ? 16.551 -12.192 -8.403 1.00 43.94 88 VAL A CA 1
ATOM 715 C C . VAL A 1 88 ? 15.914 -13.451 -9.010 1.00 43.94 88 VAL A C 1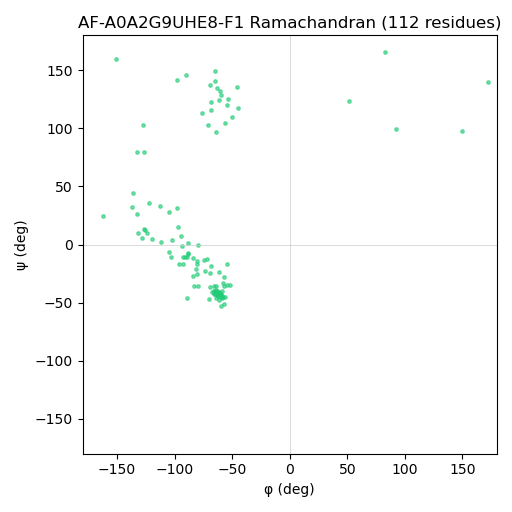
ATOM 717 O O . VAL A 1 88 ? 15.292 -13.440 -10.067 1.00 43.94 88 VAL A O 1
ATOM 720 N N . THR A 1 89 ? 16.075 -14.588 -8.331 1.00 39.06 89 THR A N 1
ATOM 721 C CA . THR A 1 89 ? 15.389 -15.848 -8.674 1.00 39.06 89 THR A CA 1
ATOM 722 C C . THR A 1 89 ? 14.248 -16.153 -7.699 1.00 39.06 89 THR A C 1
ATOM 724 O O . THR A 1 89 ? 13.472 -17.076 -7.936 1.00 39.06 89 THR A O 1
ATOM 727 N N . PHE A 1 90 ? 14.094 -15.371 -6.624 1.00 38.03 90 PHE A N 1
ATOM 728 C CA . PHE A 1 90 ? 13.076 -15.635 -5.606 1.00 38.03 90 PHE A CA 1
ATOM 729 C C . PHE A 1 90 ? 11.675 -15.150 -6.019 1.00 38.03 90 PHE A C 1
ATOM 731 O O . PHE A 1 90 ? 10.690 -15.845 -5.785 1.00 38.03 90 PHE A O 1
ATOM 738 N N . VAL A 1 91 ? 11.566 -14.024 -6.735 1.00 41.22 91 VAL A N 1
ATOM 739 C CA . VAL A 1 91 ? 10.251 -13.450 -7.092 1.00 41.22 91 VAL A CA 1
ATOM 740 C C . VAL A 1 91 ? 9.639 -14.108 -8.340 1.00 41.22 91 VAL A C 1
ATOM 742 O O . VAL A 1 91 ? 8.441 -14.386 -8.375 1.00 41.22 91 VAL A O 1
ATOM 745 N N . ASN A 1 92 ? 10.451 -14.491 -9.332 1.00 40.69 92 ASN A N 1
ATOM 746 C CA . ASN A 1 92 ? 9.952 -15.138 -10.557 1.00 40.69 92 ASN A CA 1
ATOM 747 C C . ASN A 1 92 ? 9.476 -16.592 -10.357 1.00 40.69 92 ASN A C 1
ATOM 749 O O . ASN A 1 92 ? 8.831 -17.152 -11.246 1.00 40.69 92 ASN A O 1
ATOM 753 N N . ASN A 1 93 ? 9.769 -17.216 -9.210 1.00 36.25 93 ASN A N 1
ATOM 754 C CA . ASN A 1 93 ? 9.385 -18.603 -8.930 1.00 36.25 93 ASN A CA 1
ATOM 755 C C . ASN A 1 93 ? 8.016 -18.735 -8.232 1.00 36.25 93 ASN A C 1
ATOM 757 O O . ASN A 1 93 ? 7.454 -19.828 -8.178 1.00 36.25 93 ASN A O 1
ATOM 761 N N . LEU A 1 94 ? 7.434 -17.628 -7.757 1.00 42.47 94 LEU A N 1
ATOM 762 C CA . LEU A 1 94 ? 6.074 -17.621 -7.205 1.00 42.47 94 LEU A CA 1
ATOM 763 C C . LEU A 1 94 ? 5.001 -17.494 -8.297 1.00 42.47 94 LEU A C 1
ATOM 765 O O . LEU A 1 94 ? 3.916 -18.048 -8.147 1.00 42.47 94 LEU A O 1
ATOM 769 N N . ASN A 1 95 ? 5.319 -16.880 -9.444 1.00 42.34 95 ASN A N 1
ATOM 770 C CA . ASN A 1 95 ? 4.359 -16.735 -10.546 1.00 42.34 95 ASN A CA 1
ATOM 771 C C . ASN A 1 95 ? 4.224 -18.007 -11.418 1.00 42.34 95 ASN A C 1
ATOM 773 O O . ASN A 1 95 ? 3.245 -18.185 -12.135 1.00 42.34 95 ASN A O 1
ATOM 777 N N . LYS A 1 96 ? 5.175 -18.950 -11.333 1.00 43.69 96 LYS A N 1
ATOM 778 C CA . LYS A 1 96 ? 5.113 -20.224 -12.081 1.00 43.69 96 LYS A CA 1
ATOM 779 C C . LYS A 1 96 ? 4.278 -21.315 -11.401 1.00 43.69 96 LYS A C 1
ATOM 781 O O . LYS A 1 96 ? 3.990 -22.323 -12.036 1.00 43.69 96 LYS A O 1
ATOM 786 N N . LYS A 1 97 ? 3.881 -21.137 -10.134 1.00 43.28 97 LYS A N 1
ATOM 787 C CA . LYS A 1 97 ? 3.086 -22.129 -9.381 1.00 43.28 97 LYS A CA 1
ATOM 788 C C . LYS A 1 97 ? 1.594 -21.793 -9.264 1.00 43.28 97 LYS A C 1
ATOM 790 O O . LYS A 1 97 ? 0.870 -22.540 -8.617 1.00 43.28 97 LYS A O 1
ATOM 795 N N . ALA A 1 98 ? 1.123 -20.718 -9.899 1.00 48.19 98 ALA A N 1
ATOM 796 C CA . ALA A 1 98 ? -0.252 -20.231 -9.755 1.00 48.19 98 ALA A CA 1
ATOM 797 C C . ALA A 1 98 ? -1.038 -20.146 -11.078 1.00 48.19 98 ALA A C 1
ATOM 799 O O . ALA A 1 98 ? -1.873 -19.265 -11.250 1.00 48.19 98 ALA A O 1
ATOM 800 N N . THR A 1 99 ? -0.816 -21.075 -12.012 1.00 43.16 99 THR A N 1
ATOM 801 C CA . THR A 1 99 ? -1.755 -21.295 -13.125 1.00 43.16 99 THR A CA 1
ATOM 802 C C . THR A 1 99 ? -2.150 -22.769 -13.206 1.00 43.16 99 THR A C 1
ATOM 804 O O . THR A 1 99 ? -1.399 -23.588 -13.733 1.00 43.16 99 THR A O 1
ATOM 807 N N . PRO A 1 100 ? -3.348 -23.160 -12.739 1.00 38.19 100 PRO A N 1
ATOM 808 C CA . PRO A 1 100 ? -4.039 -24.257 -13.385 1.00 38.19 100 PRO A CA 1
ATOM 809 C C . PRO A 1 100 ? -4.454 -23.736 -14.762 1.00 38.19 100 PRO A C 1
ATOM 811 O O . PRO A 1 100 ? -5.233 -22.789 -14.868 1.00 38.19 100 PRO A O 1
ATOM 814 N N . SER A 1 101 ? -3.913 -24.316 -15.834 1.00 43.16 101 SER A N 1
ATOM 815 C CA . SER A 1 101 ? -4.438 -24.065 -17.173 1.00 43.16 101 SER A CA 1
ATOM 816 C C . SER A 1 101 ? -5.939 -24.381 -17.166 1.00 43.16 101 SER A C 1
ATOM 818 O O . SER A 1 101 ? -6.318 -25.529 -16.911 1.00 43.16 101 SER A O 1
ATOM 820 N N . LEU A 1 102 ? -6.780 -23.394 -17.478 1.00 44.47 102 LEU A N 1
ATOM 821 C CA . LEU A 1 102 ? -8.232 -23.555 -17.647 1.00 44.47 102 LEU A CA 1
ATOM 822 C C . LEU A 1 102 ? -8.597 -24.653 -18.668 1.00 44.47 102 LEU A C 1
ATOM 824 O O . LEU A 1 102 ? -9.691 -25.203 -18.633 1.00 44.47 102 LEU A O 1
ATOM 828 N N . SER A 1 103 ? -7.647 -25.067 -19.506 1.00 44.19 103 SER A N 1
ATOM 829 C CA . SER A 1 103 ? -7.779 -26.171 -20.458 1.00 44.19 103 SER A CA 1
ATOM 830 C C . SER A 1 103 ? -7.734 -27.575 -19.830 1.00 44.19 103 SER A C 1
ATOM 832 O O . SER A 1 103 ? -8.078 -28.541 -20.502 1.00 44.19 103 SER A O 1
ATOM 834 N N . ARG A 1 104 ? -7.326 -27.726 -18.557 1.00 44.34 104 ARG A N 1
ATOM 835 C CA . ARG A 1 104 ? -7.217 -29.038 -17.877 1.00 44.34 104 ARG A CA 1
ATOM 836 C C . ARG A 1 104 ? -8.361 -29.326 -16.900 1.00 44.34 104 ARG A C 1
ATOM 838 O O . ARG A 1 104 ? -8.511 -30.464 -16.472 1.00 44.34 104 ARG A O 1
ATOM 845 N N . GLN A 1 105 ? -9.195 -28.331 -16.588 1.00 40.03 105 GLN A N 1
ATOM 846 C CA . GLN A 1 105 ? -10.386 -28.508 -15.741 1.00 40.03 105 GLN A CA 1
ATOM 847 C C . GLN A 1 105 ? -11.652 -28.884 -16.528 1.00 40.03 105 GLN A C 1
ATOM 849 O O . GLN A 1 105 ? -12.624 -29.334 -15.933 1.00 40.03 105 GLN A O 1
ATOM 854 N N . LEU A 1 106 ? -11.630 -28.799 -17.861 1.00 39.06 106 LEU A N 1
ATOM 855 C CA . LEU A 1 106 ? -12.754 -29.202 -18.717 1.00 39.06 106 LEU A CA 1
ATOM 856 C C . LEU A 1 106 ? -12.738 -30.685 -19.134 1.00 39.06 106 LEU A C 1
ATOM 858 O O . LEU A 1 106 ? -13.650 -31.122 -19.826 1.00 39.06 106 LEU A O 1
ATOM 862 N N . PHE A 1 107 ? -11.753 -31.474 -18.687 1.00 38.75 107 PHE A N 1
ATOM 863 C CA . PHE A 1 107 ? -11.628 -32.896 -19.048 1.00 38.75 107 PHE A CA 1
ATOM 864 C C . PHE A 1 107 ? -11.859 -33.885 -17.890 1.00 38.75 107 PHE A C 1
ATOM 866 O O . PHE A 1 107 ? -11.754 -35.086 -18.096 1.00 38.75 107 PHE A O 1
ATOM 873 N N . GLN A 1 108 ? -12.196 -33.412 -16.682 1.00 40.75 108 GLN A N 1
ATOM 874 C CA . GLN A 1 108 ? -12.490 -34.279 -15.522 1.00 40.75 108 GLN A CA 1
ATOM 875 C C . GLN A 1 108 ? -13.908 -34.124 -14.949 1.00 40.75 108 GLN A C 1
ATOM 877 O O . GLN A 1 108 ? -14.246 -34.775 -13.969 1.00 40.75 108 GLN A O 1
ATOM 882 N N . ALA A 1 109 ? -14.771 -33.320 -15.575 1.00 41.72 109 ALA A N 1
ATOM 883 C CA . ALA A 1 109 ? -16.153 -33.117 -15.130 1.00 41.72 109 ALA A CA 1
ATOM 884 C C . ALA A 1 109 ? -17.191 -33.856 -16.001 1.00 41.72 109 ALA A C 1
ATOM 886 O O . ALA A 1 109 ? -18.318 -33.386 -16.139 1.00 41.72 109 ALA A O 1
ATOM 887 N N . LYS A 1 110 ? -16.821 -34.985 -16.628 1.00 44.09 110 LYS A N 1
ATOM 888 C CA . LYS A 1 110 ? -17.728 -35.747 -17.510 1.00 44.09 110 LYS A CA 1
ATOM 889 C C . LYS A 1 110 ? -17.774 -37.259 -17.259 1.00 44.09 110 LYS A C 1
ATOM 891 O O . LYS A 1 110 ? -18.110 -38.001 -18.171 1.00 44.09 110 LYS A O 1
ATOM 896 N N . GLU A 1 111 ? -17.478 -37.715 -16.042 1.00 48.25 111 GLU A N 1
ATOM 897 C CA . GLU A 1 111 ? -17.594 -39.148 -15.701 1.00 48.25 111 GLU A CA 1
ATOM 898 C C . GLU A 1 111 ? -18.415 -39.474 -14.449 1.00 48.25 111 GLU A C 1
ATOM 900 O O . GLU A 1 111 ? -18.516 -40.641 -14.097 1.00 48.25 111 GLU A O 1
ATOM 905 N N . TRP A 1 112 ? -19.067 -38.508 -13.797 1.00 44.53 112 TRP A N 1
ATOM 906 C CA . TRP A 1 112 ? -19.979 -38.803 -12.680 1.00 44.53 112 TRP A CA 1
ATOM 907 C C . TRP A 1 112 ? -21.358 -38.171 -12.908 1.00 44.53 112 TRP A C 1
ATOM 909 O O . TRP A 1 112 ? -21.638 -37.089 -12.398 1.00 44.53 112 TRP A O 1
ATOM 919 N N . ALA A 1 113 ? -22.171 -38.843 -13.733 1.00 38.81 113 ALA A N 1
ATOM 920 C CA . ALA A 1 113 ? -23.641 -38.943 -13.678 1.00 38.81 113 ALA A CA 1
ATOM 921 C C . ALA A 1 113 ? -24.156 -39.657 -14.950 1.00 38.81 113 ALA A C 1
ATOM 923 O O . ALA A 1 113 ? -23.695 -39.291 -16.037 1.00 38.81 113 ALA A O 1
ATOM 924 N N . PRO A 1 114 ? -25.160 -40.554 -14.897 1.00 49.03 114 PRO A N 1
ATOM 925 C CA . PRO A 1 114 ? -25.792 -41.228 -13.755 1.00 49.03 114 PRO A CA 1
ATOM 926 C C . PRO A 1 114 ? -25.207 -42.619 -13.452 1.00 49.03 114 PRO A C 1
ATOM 928 O O . PRO A 1 114 ? -24.695 -43.276 -14.386 1.00 49.03 114 PRO A O 1
#

Mean predicted aligned error: 17.72 Å

Organism: Teladorsagia circumcincta (NCBI:txid45464)

Sequence (114 aa):
MSSREQAVQQAKKTIEQLRGERNMRRTPVSASAADLIRFTQDLQREDVLLTGFPNDKMNPYRPKSHFKKNGGDSRELTSYRNKRTFEVTFVNNLNKKATPSLSRQLFQAKEWAP

Secondary structure (DSSP, 8-state):
--HHHHHHHHHHHHHHHHHHHHTSPPPPHHHHHHHHHHHHHHHTTT-HHHH--SSGGG-TTPPP-----S-S-SSSSSGGGSSSSSSSSSSTTTGGGS---TTSSSSSSSS---